Protein AF-A0A8W8KLY3-F1 (afdb_monomer_lite)

Structure (mmCIF, N/CA/C/O backbone):
data_AF-A0A8W8KLY3-F1
#
_entry.id   AF-A0A8W8KLY3-F1
#
loop_
_atom_site.group_PDB
_atom_site.id
_atom_site.type_symbol
_atom_site.label_atom_id
_atom_site.label_alt_id
_atom_site.label_comp_id
_atom_site.label_asym_id
_atom_site.label_entity_id
_atom_site.label_seq_id
_atom_site.pdbx_PDB_ins_code
_atom_site.Cartn_x
_atom_site.Cartn_y
_atom_site.Cartn_z
_atom_site.occupancy
_atom_site.B_iso_or_equiv
_atom_site.auth_seq_id
_atom_site.auth_comp_id
_atom_site.auth_asym_id
_atom_site.auth_atom_id
_atom_site.pdbx_PDB_model_num
ATOM 1 N N . MET A 1 1 ? 27.001 13.080 -18.541 1.00 35.41 1 MET A N 1
ATOM 2 C CA . MET A 1 1 ? 27.978 13.147 -19.650 1.00 35.41 1 MET A CA 1
ATOM 3 C C . MET A 1 1 ? 29.361 13.097 -19.033 1.00 35.41 1 MET A C 1
ATOM 5 O O . MET A 1 1 ? 29.753 14.073 -18.410 1.00 35.41 1 MET A O 1
ATOM 9 N N . THR A 1 2 ? 30.069 11.977 -19.155 1.00 39.34 2 THR A N 1
ATOM 10 C CA . THR A 1 2 ? 31.458 11.872 -18.686 1.00 39.34 2 THR A CA 1
ATOM 11 C C . THR A 1 2 ? 32.332 11.753 -19.924 1.00 39.34 2 THR A C 1
ATOM 13 O O . THR A 1 2 ? 32.188 10.811 -20.700 1.00 39.34 2 THR A O 1
ATOM 16 N N . LYS A 1 3 ? 33.153 12.773 -20.175 1.00 42.66 3 LYS A N 1
ATOM 17 C CA . LYS A 1 3 ? 34.048 12.849 -21.331 1.00 42.66 3 LYS A CA 1
ATOM 18 C C . LYS A 1 3 ? 35.364 12.189 -20.920 1.00 42.66 3 LYS A C 1
ATOM 20 O O . LYS A 1 3 ? 36.087 12.749 -20.104 1.00 42.66 3 LYS A O 1
ATOM 25 N N . PHE A 1 4 ? 35.648 11.001 -21.443 1.00 50.69 4 PHE A N 1
ATOM 26 C CA . PHE A 1 4 ? 36.936 10.338 -21.247 1.00 50.69 4 PHE A CA 1
ATOM 27 C C . PHE A 1 4 ? 37.858 10.708 -22.411 1.00 50.69 4 PHE A C 1
ATOM 29 O O . PHE A 1 4 ? 37.530 10.451 -23.567 1.00 50.69 4 PHE A O 1
ATOM 36 N N . ALA A 1 5 ? 38.986 11.350 -22.111 1.00 53.25 5 ALA A N 1
ATOM 37 C CA . ALA A 1 5 ? 40.073 11.569 -23.059 1.00 53.25 5 ALA A CA 1
ATOM 38 C C . ALA A 1 5 ? 41.221 10.627 -22.678 1.00 53.25 5 ALA A C 1
ATOM 40 O O . ALA A 1 5 ? 41.777 10.744 -21.588 1.00 53.25 5 ALA A O 1
ATOM 41 N N . CYS A 1 6 ? 41.539 9.675 -23.555 1.00 52.12 6 CYS A N 1
ATOM 42 C CA . CYS A 1 6 ? 42.693 8.795 -23.408 1.00 52.12 6 CYS A CA 1
ATOM 43 C C . CYS A 1 6 ? 43.874 9.430 -24.152 1.00 52.12 6 CYS A C 1
ATOM 45 O O . CYS A 1 6 ? 43.795 9.661 -25.359 1.00 52.12 6 CYS A O 1
ATOM 47 N N . PHE A 1 7 ? 44.947 9.757 -23.434 1.00 55.16 7 PHE A N 1
ATOM 48 C CA . PHE A 1 7 ? 46.206 10.179 -24.041 1.00 55.16 7 PHE A CA 1
ATOM 49 C C . PHE A 1 7 ? 46.992 8.921 -24.427 1.00 55.16 7 PHE A C 1
ATOM 51 O O . PHE A 1 7 ? 47.597 8.287 -23.568 1.00 55.16 7 PHE A O 1
ATOM 58 N N . CYS A 1 8 ? 46.965 8.537 -25.705 1.00 55.50 8 CYS A N 1
ATOM 59 C CA . CYS A 1 8 ? 47.815 7.457 -26.207 1.00 55.50 8 CYS A CA 1
ATOM 60 C C . CYS A 1 8 ? 49.274 7.929 -26.294 1.00 55.50 8 CYS A C 1
ATOM 62 O O . CYS A 1 8 ? 49.575 8.886 -27.010 1.00 55.50 8 CYS A O 1
ATOM 64 N N . GLN A 1 9 ? 50.178 7.242 -25.593 1.00 63.09 9 GLN A N 1
ATOM 65 C CA . GLN A 1 9 ? 51.618 7.308 -25.848 1.00 63.09 9 GLN A CA 1
ATOM 66 C C . GLN A 1 9 ? 51.993 6.270 -26.921 1.00 63.09 9 GLN A C 1
ATOM 68 O O . GLN A 1 9 ? 51.503 5.142 -26.851 1.00 63.09 9 GLN A O 1
ATOM 73 N N . PRO A 1 10 ? 52.835 6.617 -27.912 1.00 70.25 10 PRO A N 1
ATOM 74 C CA . PRO A 1 10 ? 53.366 5.634 -28.853 1.00 70.25 10 PRO A CA 1
ATOM 75 C C . PRO A 1 10 ? 54.289 4.642 -28.115 1.00 70.25 10 PRO A C 1
ATOM 77 O O . PRO A 1 10 ? 55.004 5.047 -27.202 1.00 70.25 10 PRO A O 1
ATOM 80 N N . ASP A 1 11 ? 54.247 3.364 -28.511 1.00 69.25 11 ASP A N 1
ATOM 81 C CA . ASP A 1 11 ? 54.984 2.201 -27.959 1.00 69.25 11 ASP A CA 1
ATOM 82 C C . ASP A 1 11 ? 54.475 1.552 -26.652 1.00 69.25 11 ASP A C 1
ATOM 84 O O . ASP A 1 11 ? 55.167 0.714 -26.074 1.00 69.25 11 ASP A O 1
ATOM 88 N N . ILE A 1 12 ? 53.250 1.849 -26.202 1.00 76.81 12 ILE A N 1
ATOM 89 C CA . ILE A 1 12 ? 52.616 1.142 -25.072 1.00 76.81 12 ILE A CA 1
ATOM 90 C C . ILE A 1 12 ? 51.308 0.499 -25.540 1.00 76.81 12 ILE A C 1
ATOM 92 O O . ILE A 1 12 ? 50.450 1.179 -26.107 1.00 76.81 12 ILE A O 1
ATOM 96 N N . GLU A 1 13 ? 51.144 -0.808 -25.304 1.00 80.88 13 GLU A N 1
ATOM 97 C CA . GLU A 1 13 ? 49.873 -1.490 -25.562 1.00 80.88 13 GLU A CA 1
ATOM 98 C C . GLU A 1 13 ? 48.763 -0.873 -24.690 1.00 80.88 13 GLU A C 1
ATOM 100 O O . GLU A 1 13 ? 48.955 -0.694 -23.482 1.00 80.88 13 GLU A O 1
ATOM 105 N N . PRO A 1 14 ? 47.609 -0.505 -25.272 1.00 78.50 14 PRO A N 1
ATOM 106 C CA . PRO A 1 14 ? 46.521 0.092 -24.512 1.00 78.50 14 PRO A CA 1
ATOM 107 C C . PRO A 1 14 ? 46.004 -0.892 -23.457 1.00 78.50 14 PRO A C 1
ATOM 109 O O . PRO A 1 14 ? 45.696 -2.040 -23.766 1.00 78.50 14 PRO A O 1
ATOM 112 N N . GLY A 1 15 ? 45.904 -0.422 -22.212 1.00 82.62 15 GLY A N 1
ATOM 113 C CA . GLY A 1 15 ? 45.354 -1.203 -21.106 1.00 82.62 15 GLY A CA 1
ATOM 114 C C . GLY A 1 15 ? 43.830 -1.343 -21.166 1.00 82.62 15 GLY A C 1
ATOM 115 O O . GLY A 1 15 ? 43.144 -0.637 -21.910 1.00 82.62 15 GLY A O 1
ATOM 116 N N . ASP A 1 16 ? 43.294 -2.230 -20.331 1.00 86.62 16 ASP A N 1
ATOM 117 C CA . ASP A 1 16 ? 41.856 -2.484 -20.252 1.00 86.62 16 ASP A CA 1
ATOM 118 C C . ASP A 1 16 ? 41.088 -1.317 -19.616 1.00 86.62 16 ASP A C 1
ATOM 120 O O . ASP A 1 16 ? 41.479 -0.755 -18.589 1.00 86.62 16 ASP A O 1
ATOM 124 N N . VAL A 1 17 ? 39.929 -0.992 -20.194 1.00 86.81 17 VAL A N 1
ATOM 125 C CA . VAL A 1 17 ? 38.970 -0.050 -19.606 1.00 86.81 17 VAL A CA 1
ATOM 126 C C . VAL A 1 17 ? 37.879 -0.841 -18.895 1.00 86.81 17 VAL A C 1
ATOM 128 O O . VAL A 1 17 ? 37.010 -1.439 -19.530 1.00 86.81 17 VAL A O 1
ATOM 131 N N . ILE A 1 18 ? 37.894 -0.813 -17.564 1.00 87.38 18 ILE A N 1
ATOM 132 C CA . ILE A 1 18 ? 36.851 -1.427 -16.738 1.00 87.38 18 ILE A CA 1
ATOM 133 C C . ILE A 1 18 ? 35.773 -0.380 -16.450 1.00 87.38 18 ILE A C 1
ATOM 135 O O . ILE A 1 18 ? 36.019 0.610 -15.762 1.00 87.38 18 ILE A O 1
ATOM 139 N N . ILE A 1 19 ? 34.564 -0.604 -16.964 1.00 89.00 19 ILE A N 1
ATOM 140 C CA . ILE A 1 19 ? 33.397 0.233 -16.668 1.00 89.00 19 ILE A CA 1
ATOM 141 C C . ILE A 1 19 ? 32.583 -0.445 -15.572 1.00 89.00 19 ILE A C 1
ATOM 143 O O . ILE A 1 19 ? 32.044 -1.533 -15.766 1.00 89.00 19 ILE A O 1
ATOM 147 N N . ILE A 1 20 ? 32.467 0.227 -14.430 1.00 88.88 20 ILE A N 1
ATOM 148 C CA . ILE A 1 20 ? 31.604 -0.197 -13.329 1.00 88.88 20 ILE A CA 1
ATOM 149 C C . ILE A 1 20 ? 30.300 0.588 -13.430 1.00 88.88 20 ILE A C 1
ATOM 151 O O . ILE A 1 20 ? 30.298 1.820 -13.442 1.00 88.88 20 ILE A O 1
ATOM 155 N N . LEU A 1 21 ? 29.183 -0.130 -13.522 1.00 87.00 21 LEU A N 1
ATOM 156 C CA . LEU A 1 21 ? 27.856 0.471 -13.508 1.00 87.00 21 LEU A CA 1
ATOM 157 C C . LEU A 1 21 ? 27.412 0.667 -12.060 1.00 87.00 21 LEU A C 1
ATOM 159 O O . LEU A 1 21 ? 27.335 -0.295 -11.300 1.00 87.00 21 LEU A O 1
ATOM 163 N N . GLN A 1 22 ? 27.090 1.906 -11.697 1.00 88.31 22 GLN A N 1
ATOM 164 C CA . GLN A 1 22 ? 26.533 2.244 -10.393 1.00 88.31 22 GLN A CA 1
ATOM 165 C C . GLN A 1 22 ? 25.094 2.728 -10.558 1.00 88.31 22 GLN A C 1
ATOM 167 O O . GLN A 1 22 ? 24.807 3.603 -11.379 1.00 88.31 22 GLN A O 1
ATOM 172 N N . GLN A 1 23 ? 24.184 2.151 -9.776 1.00 87.00 23 GLN A N 1
ATOM 173 C CA . GLN A 1 23 ? 22.792 2.575 -9.749 1.00 87.00 23 GLN A CA 1
ATOM 174 C C . GLN A 1 23 ? 22.653 3.852 -8.917 1.00 87.00 23 GLN A C 1
ATOM 176 O O . GLN A 1 23 ? 23.111 3.911 -7.778 1.00 87.00 23 GLN A O 1
ATOM 181 N N . LYS A 1 24 ? 22.000 4.866 -9.488 1.00 91.75 24 LYS A N 1
ATOM 182 C CA . LYS A 1 24 ? 21.599 6.071 -8.759 1.00 91.75 24 LYS A CA 1
ATOM 183 C C . LYS A 1 24 ? 20.297 5.802 -8.004 1.00 91.75 24 LYS A C 1
ATOM 185 O O . LYS A 1 24 ? 19.414 5.124 -8.528 1.00 91.75 24 LYS A O 1
ATOM 190 N N . GLU A 1 25 ? 20.173 6.366 -6.809 1.00 90.75 25 GLU A N 1
ATOM 191 C CA . GLU A 1 25 ? 18.910 6.383 -6.072 1.00 90.75 25 GLU A CA 1
ATOM 192 C C . GLU A 1 25 ? 17.819 7.111 -6.868 1.00 90.75 25 GLU A C 1
ATOM 194 O O . GLU A 1 25 ? 18.067 8.132 -7.520 1.00 90.75 25 GLU A O 1
ATOM 199 N N . HIS A 1 26 ? 16.613 6.549 -6.828 1.00 91.56 26 HIS A N 1
ATOM 200 C CA . HIS A 1 26 ? 15.421 7.105 -7.450 1.00 91.56 26 HIS A CA 1
ATOM 201 C C . HIS A 1 26 ? 14.428 7.494 -6.353 1.00 91.56 26 HIS A C 1
ATOM 203 O O . HIS A 1 26 ? 14.295 6.781 -5.365 1.00 91.56 26 HIS A O 1
ATOM 209 N N . GLU A 1 27 ? 13.709 8.600 -6.541 1.00 89.69 27 GLU A N 1
ATOM 210 C CA . GLU A 1 27 ? 12.834 9.185 -5.512 1.00 89.69 27 GLU A CA 1
ATOM 211 C C . GLU A 1 27 ? 11.697 8.244 -5.086 1.00 89.69 27 GLU A C 1
ATOM 213 O O . GLU A 1 27 ? 11.373 8.149 -3.909 1.00 89.69 27 GLU A O 1
ATOM 218 N N . LEU A 1 28 ? 11.102 7.538 -6.052 1.00 90.75 28 LEU A N 1
ATOM 219 C CA . LEU A 1 28 ? 9.924 6.687 -5.824 1.00 90.75 28 LEU A CA 1
ATOM 220 C C . LEU A 1 28 ? 10.208 5.184 -5.802 1.00 90.75 28 LEU A C 1
ATOM 222 O O . LEU A 1 28 ? 9.376 4.417 -5.324 1.00 90.75 28 LEU A O 1
ATOM 226 N N . PHE A 1 29 ? 11.333 4.750 -6.372 1.00 94.75 29 PHE A N 1
ATOM 227 C CA . PHE A 1 29 ? 11.555 3.340 -6.669 1.00 94.75 29 PHE A CA 1
ATOM 228 C C . PHE A 1 29 ? 12.876 2.856 -6.099 1.00 94.75 29 PHE A C 1
ATOM 230 O O . PHE A 1 29 ? 13.932 3.441 -6.339 1.00 94.75 29 PHE A O 1
ATOM 237 N N . THR A 1 30 ? 12.830 1.719 -5.424 1.00 94.50 30 THR A N 1
ATOM 238 C CA . THR A 1 30 ? 14.016 1.000 -4.975 1.00 94.50 30 THR A CA 1
ATOM 239 C C . THR A 1 30 ? 14.081 -0.320 -5.719 1.00 94.50 30 THR A C 1
ATOM 241 O O . THR A 1 30 ? 13.160 -1.129 -5.661 1.00 94.50 30 THR A O 1
ATOM 244 N N . ARG A 1 31 ? 15.164 -0.540 -6.461 1.00 94.25 31 ARG A N 1
ATOM 245 C CA . ARG A 1 31 ? 15.392 -1.812 -7.146 1.00 94.25 31 ARG A CA 1
ATOM 246 C C . ARG A 1 31 ? 16.048 -2.796 -6.185 1.00 94.25 31 ARG A C 1
ATOM 248 O O . ARG A 1 31 ? 17.062 -2.453 -5.582 1.00 94.25 31 ARG A O 1
ATOM 255 N N . ASN A 1 32 ? 15.517 -4.010 -6.123 1.00 93.25 32 ASN A N 1
ATOM 256 C CA . ASN A 1 32 ? 16.165 -5.149 -5.487 1.00 93.25 32 ASN A CA 1
ATOM 257 C C . ASN A 1 32 ? 16.201 -6.299 -6.501 1.00 93.25 32 ASN A C 1
ATOM 259 O O . ASN A 1 32 ? 15.162 -6.833 -6.879 1.00 93.25 32 ASN A O 1
ATOM 263 N N . ASP A 1 33 ? 17.390 -6.621 -7.004 1.00 91.94 33 ASP A N 1
ATOM 264 C CA . ASP A 1 33 ? 17.595 -7.563 -8.109 1.00 91.94 33 ASP A CA 1
ATOM 265 C C . ASP A 1 33 ? 16.748 -7.249 -9.357 1.00 91.94 33 ASP A C 1
ATOM 267 O O . ASP A 1 33 ? 17.036 -6.295 -10.088 1.00 91.94 33 ASP A O 1
ATOM 271 N N . ASN A 1 34 ? 15.725 -8.057 -9.639 1.00 92.94 34 ASN A N 1
ATOM 272 C CA . ASN A 1 34 ? 14.807 -7.862 -10.765 1.00 92.94 34 ASN A CA 1
ATOM 273 C C . ASN A 1 34 ? 13.460 -7.280 -10.324 1.00 92.94 34 ASN A C 1
ATOM 275 O O . ASN A 1 34 ? 12.643 -6.926 -11.170 1.00 92.94 34 ASN A O 1
ATOM 279 N N . ASP A 1 35 ? 13.243 -7.137 -9.022 1.00 95.31 35 ASP A N 1
ATOM 280 C CA . ASP A 1 35 ? 12.013 -6.611 -8.462 1.00 95.31 35 ASP A CA 1
ATOM 281 C C . ASP A 1 35 ? 12.153 -5.115 -8.159 1.00 95.31 35 ASP A C 1
ATOM 283 O O . ASP A 1 35 ? 13.240 -4.581 -7.893 1.00 95.31 35 ASP A O 1
ATOM 287 N N . LEU A 1 36 ? 11.026 -4.418 -8.234 1.00 95.25 36 LEU A N 1
ATOM 288 C CA . LEU A 1 36 ? 10.923 -2.988 -7.995 1.00 95.25 36 LEU A CA 1
ATOM 289 C C . LEU A 1 36 ? 10.054 -2.752 -6.767 1.00 95.25 36 LEU A C 1
ATOM 291 O O . LEU A 1 36 ? 8.998 -3.356 -6.642 1.00 95.25 36 LEU A O 1
ATOM 295 N N . TYR A 1 37 ? 10.474 -1.864 -5.878 1.00 95.94 37 TYR A N 1
ATOM 296 C CA . TYR A 1 37 ? 9.763 -1.545 -4.647 1.00 95.94 37 T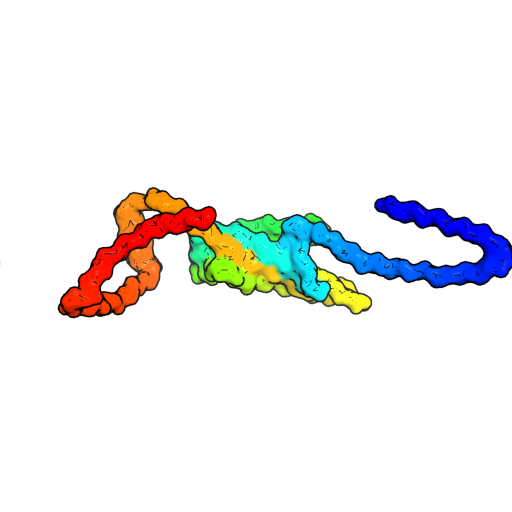YR A CA 1
ATOM 297 C C . TYR A 1 37 ? 9.366 -0.077 -4.644 1.00 95.94 37 TYR A C 1
ATOM 299 O O . TYR A 1 37 ? 10.156 0.775 -5.054 1.00 95.94 37 TYR A O 1
ATOM 307 N N . CYS A 1 38 ? 8.174 0.229 -4.142 1.00 95.19 38 CYS A N 1
ATOM 308 C CA . CYS A 1 38 ? 7.802 1.582 -3.747 1.00 95.19 38 CYS A CA 1
ATOM 309 C C . CYS A 1 38 ? 7.053 1.570 -2.414 1.00 95.19 38 CYS A C 1
ATOM 311 O O . CYS A 1 38 ? 6.473 0.557 -2.011 1.00 95.19 38 CYS A O 1
ATOM 313 N N . THR A 1 39 ? 7.047 2.721 -1.750 1.00 95.25 39 THR A N 1
ATOM 314 C CA . THR A 1 39 ? 6.227 2.956 -0.562 1.00 95.25 39 THR A CA 1
ATOM 315 C C . THR A 1 39 ? 5.126 3.935 -0.930 1.00 95.25 39 THR A C 1
ATOM 317 O O . THR A 1 39 ? 5.412 5.008 -1.459 1.00 95.25 39 THR A O 1
ATOM 320 N N . ASN A 1 40 ? 3.877 3.570 -0.653 1.00 94.88 40 ASN A N 1
ATOM 321 C CA . ASN A 1 40 ? 2.728 4.442 -0.835 1.00 94.88 40 ASN A CA 1
ATOM 322 C C . ASN A 1 40 ? 2.019 4.673 0.502 1.00 94.88 40 ASN A C 1
ATOM 324 O O . ASN A 1 40 ? 1.795 3.730 1.261 1.00 94.88 40 ASN A O 1
ATOM 328 N N . ASN A 1 41 ? 1.652 5.923 0.767 1.00 94.81 41 ASN A N 1
ATOM 329 C CA . ASN A 1 41 ? 0.902 6.294 1.959 1.00 94.81 41 ASN A CA 1
ATOM 330 C C . ASN A 1 41 ? -0.589 6.294 1.627 1.00 94.81 41 ASN A C 1
ATOM 332 O O . ASN A 1 41 ? -1.003 6.933 0.662 1.00 94.81 41 ASN A O 1
ATOM 336 N N . LEU A 1 42 ? -1.385 5.592 2.427 1.00 95.50 42 LEU A N 1
ATOM 337 C CA . LEU A 1 42 ? -2.839 5.555 2.311 1.00 95.50 42 LEU A CA 1
ATOM 338 C C . LEU A 1 42 ? -3.483 6.110 3.572 1.00 95.50 42 LEU A C 1
ATOM 340 O O . LEU A 1 42 ? -2.991 5.912 4.682 1.00 95.50 42 LEU A O 1
ATOM 344 N N . SER A 1 43 ? -4.633 6.751 3.418 1.00 95.94 43 SER A N 1
ATOM 345 C CA . SER A 1 43 ? -5.489 7.065 4.558 1.00 95.94 43 SER A CA 1
ATOM 346 C C . SER A 1 43 ? -6.129 5.796 5.134 1.00 95.94 43 SER A C 1
ATOM 348 O O . SER A 1 43 ? -6.342 4.802 4.434 1.00 95.94 43 SER A O 1
ATOM 350 N N . LEU A 1 44 ? -6.503 5.833 6.416 1.00 93.94 44 LEU A N 1
ATOM 351 C CA . LEU A 1 44 ? -7.248 4.735 7.044 1.00 93.94 44 LEU A CA 1
ATOM 352 C C . LEU A 1 44 ? -8.544 4.397 6.281 1.00 93.94 44 LEU A C 1
ATOM 354 O O . LEU A 1 44 ? -8.895 3.226 6.137 1.00 93.94 44 LEU A O 1
ATOM 358 N N . THR A 1 45 ? -9.233 5.410 5.752 1.00 93.12 45 THR A N 1
ATOM 359 C CA . T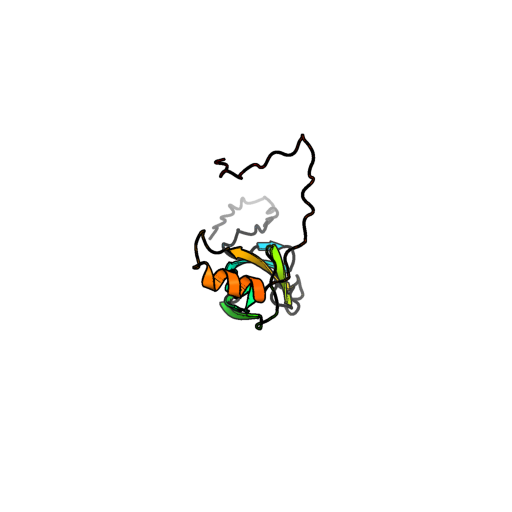HR A 1 45 ? -10.450 5.223 4.953 1.00 93.12 45 THR A CA 1
ATOM 360 C C . THR A 1 45 ? -10.163 4.440 3.677 1.00 93.12 45 THR A C 1
ATOM 362 O O . THR A 1 45 ? -10.879 3.492 3.381 1.00 93.12 45 THR A O 1
ATOM 365 N N . GLU A 1 46 ? -9.104 4.784 2.946 1.00 94.31 46 GLU A N 1
ATOM 366 C CA . GLU A 1 46 ? -8.679 4.063 1.738 1.00 94.31 46 GLU A CA 1
ATOM 367 C C . GLU A 1 46 ? -8.270 2.620 2.043 1.00 94.31 46 GLU A C 1
ATOM 369 O O . GLU A 1 46 ? -8.616 1.691 1.311 1.00 94.31 46 GLU A O 1
ATOM 374 N N . ALA A 1 47 ? -7.574 2.411 3.159 1.00 94.75 47 ALA A N 1
ATOM 375 C CA . ALA A 1 47 ? -7.129 1.088 3.572 1.00 94.75 47 ALA A CA 1
ATOM 376 C C . ALA A 1 47 ? -8.289 0.129 3.904 1.00 94.75 47 ALA A C 1
ATOM 378 O O . ALA A 1 47 ? -8.152 -1.080 3.698 1.00 94.75 47 ALA A O 1
ATOM 379 N N . LEU A 1 48 ? -9.416 0.650 4.406 1.00 93.25 48 LEU A N 1
ATOM 380 C CA . LEU A 1 48 ? -10.602 -0.132 4.784 1.00 93.25 48 LEU A CA 1
ATOM 381 C C . LEU A 1 48 ? -11.659 -0.201 3.671 1.00 93.25 48 LEU A C 1
ATOM 383 O O . LEU A 1 48 ? -12.233 -1.260 3.413 1.00 93.25 48 LEU A O 1
ATOM 387 N N . CYS A 1 49 ? -11.926 0.925 3.012 1.00 92.69 49 CYS A N 1
ATOM 388 C CA . CYS A 1 49 ? -13.009 1.085 2.041 1.00 92.69 49 CYS A CA 1
ATOM 389 C C . CYS A 1 49 ? -12.559 0.888 0.588 1.00 92.69 49 CYS A C 1
ATOM 391 O O . CYS A 1 49 ? -13.383 1.011 -0.317 1.00 92.69 49 CYS A O 1
ATOM 393 N N . GLY A 1 50 ? -11.291 0.548 0.356 1.00 93.38 50 GLY A N 1
ATOM 394 C CA . GLY A 1 50 ? -10.713 0.425 -0.976 1.00 93.38 50 GLY A CA 1
ATOM 395 C C . GLY A 1 50 ? -10.167 1.753 -1.496 1.00 93.38 50 GLY A C 1
ATOM 396 O O . GLY A 1 50 ? -10.471 2.831 -0.986 1.00 93.38 50 GLY A O 1
ATOM 397 N N . PHE A 1 51 ? -9.333 1.662 -2.527 1.00 94.88 51 PHE A N 1
ATOM 398 C CA . PHE A 1 51 ? -8.617 2.807 -3.077 1.00 94.88 51 PHE A CA 1
ATOM 399 C C . PHE A 1 51 ? -8.342 2.636 -4.565 1.00 94.88 51 PHE A C 1
ATOM 401 O O . PHE A 1 51 ? -8.356 1.528 -5.108 1.00 94.88 51 PHE A O 1
ATOM 408 N N . GLN A 1 52 ? -8.039 3.751 -5.216 1.00 94.75 52 GLN A N 1
ATOM 409 C CA . GLN A 1 52 ? -7.550 3.778 -6.581 1.00 94.75 52 GLN A CA 1
ATOM 410 C C . GLN A 1 52 ? -6.518 4.891 -6.698 1.00 94.75 52 GLN A C 1
ATOM 412 O O . GLN A 1 52 ? -6.822 6.044 -6.407 1.00 94.75 52 GLN A O 1
ATOM 417 N N . PHE A 1 53 ? -5.311 4.554 -7.139 1.00 93.75 53 PHE A N 1
ATOM 418 C CA . PHE A 1 53 ? -4.281 5.549 -7.406 1.00 93.75 53 PHE A CA 1
ATOM 419 C C . PHE A 1 53 ? -3.556 5.249 -8.710 1.00 93.75 53 PHE A C 1
ATOM 421 O O . PHE A 1 53 ? -3.513 4.110 -9.186 1.00 93.75 53 PHE A O 1
ATOM 428 N N . THR A 1 54 ? -2.986 6.303 -9.282 1.00 94.50 54 THR A N 1
ATOM 429 C CA . THR A 1 54 ? -2.196 6.231 -10.505 1.00 94.50 54 THR A CA 1
ATOM 430 C C . THR A 1 54 ? -0.739 6.484 -10.166 1.00 94.50 54 THR A C 1
ATOM 432 O O . THR A 1 54 ? -0.422 7.435 -9.452 1.00 94.50 54 THR A O 1
ATOM 435 N N . LEU A 1 55 ? 0.147 5.644 -10.686 1.00 93.25 55 LEU A N 1
ATOM 436 C CA . LEU A 1 55 ? 1.585 5.762 -10.499 1.00 93.25 55 LEU A CA 1
ATOM 437 C C . LEU A 1 55 ? 2.286 5.691 -11.851 1.00 93.25 55 LEU A C 1
ATOM 439 O O . LEU A 1 55 ? 2.056 4.774 -12.639 1.00 93.25 55 LEU A O 1
ATOM 443 N N . LYS A 1 56 ? 3.163 6.662 -12.105 1.00 94.12 56 LYS A N 1
ATOM 444 C CA . LYS A 1 56 ? 3.962 6.694 -13.325 1.00 94.12 56 LYS A CA 1
ATOM 445 C C . LYS A 1 56 ? 5.138 5.733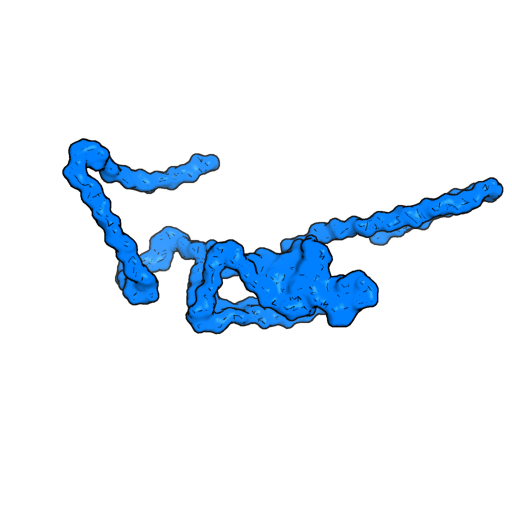 -13.200 1.00 94.12 56 LYS A C 1
ATOM 447 O O . LYS A 1 56 ? 6.001 5.906 -12.341 1.00 94.12 56 LYS A O 1
ATOM 452 N N . HIS A 1 57 ? 5.162 4.723 -14.056 1.00 93.94 57 HIS A N 1
ATOM 453 C CA . HIS A 1 57 ? 6.186 3.691 -14.073 1.00 93.94 57 HIS A CA 1
ATOM 454 C C . HIS A 1 57 ? 7.466 4.157 -14.800 1.00 93.94 57 HIS A C 1
ATOM 456 O O . HIS A 1 57 ? 7.485 5.193 -15.471 1.00 93.94 57 HIS A O 1
ATOM 462 N N . LEU A 1 58 ? 8.556 3.390 -14.684 1.00 91.50 58 LEU A N 1
ATOM 463 C CA . LEU A 1 58 ? 9.871 3.712 -15.266 1.00 91.50 58 LEU A CA 1
ATOM 464 C C . LEU A 1 58 ? 9.888 3.750 -16.805 1.00 91.50 58 LEU A C 1
ATOM 466 O O . LEU A 1 58 ? 10.777 4.355 -17.399 1.00 91.50 58 LEU A O 1
ATOM 470 N N . ASP A 1 59 ? 8.912 3.122 -17.456 1.00 89.12 59 ASP A N 1
ATOM 471 C CA . ASP A 1 59 ? 8.718 3.161 -18.912 1.00 89.12 59 ASP A CA 1
ATOM 472 C C . ASP A 1 59 ? 7.861 4.352 -19.377 1.00 89.12 59 ASP A C 1
ATOM 474 O O . ASP A 1 59 ? 7.611 4.516 -20.571 1.00 89.12 59 ASP A O 1
ATOM 478 N N . GLY A 1 60 ? 7.422 5.193 -18.438 1.00 91.25 60 GLY A N 1
ATOM 479 C CA . GLY A 1 60 ? 6.596 6.363 -18.692 1.00 91.25 60 GLY A CA 1
ATOM 480 C C . GLY A 1 60 ? 5.099 6.081 -18.805 1.00 91.25 60 GLY A C 1
ATOM 481 O O . GLY A 1 60 ? 4.354 7.040 -19.004 1.00 91.25 60 GLY A O 1
ATOM 482 N N . ARG A 1 61 ? 4.650 4.823 -18.669 1.00 93.81 61 ARG A N 1
ATOM 483 C CA . ARG A 1 61 ? 3.222 4.478 -18.603 1.00 93.81 61 ARG A CA 1
ATOM 484 C C . ARG A 1 61 ? 2.647 4.823 -17.231 1.00 93.81 61 ARG A C 1
ATOM 486 O O . ARG A 1 61 ? 3.335 4.730 -16.217 1.00 93.81 61 ARG A O 1
ATOM 493 N N . ASP A 1 62 ? 1.361 5.144 -17.208 1.00 94.94 62 ASP A N 1
ATOM 494 C CA . ASP A 1 62 ? 0.600 5.319 -15.977 1.00 94.94 62 ASP A CA 1
ATOM 495 C C . ASP A 1 62 ? -0.065 3.993 -15.589 1.00 94.94 62 ASP A C 1
ATOM 497 O O . ASP A 1 62 ? -0.897 3.456 -16.324 1.00 94.94 62 ASP A O 1
ATOM 501 N N . LEU A 1 63 ? 0.320 3.449 -14.436 1.00 94.44 63 LEU A N 1
ATOM 502 C CA . LEU A 1 63 ? -0.285 2.256 -13.855 1.00 94.44 63 LEU A CA 1
ATOM 503 C C . LEU A 1 63 ? -1.415 2.674 -12.922 1.00 94.44 63 LEU A C 1
ATOM 505 O O . LEU A 1 63 ? -1.193 3.404 -11.957 1.00 94.44 63 LEU A O 1
ATOM 509 N N . VAL A 1 64 ? -2.623 2.188 -13.198 1.00 94.94 64 VAL A N 1
ATOM 510 C CA . VAL A 1 64 ? -3.789 2.381 -12.331 1.00 94.94 64 VAL A CA 1
ATOM 511 C C . VAL A 1 64 ? -3.904 1.169 -11.418 1.00 94.94 64 VAL A C 1
ATOM 513 O O . VAL A 1 64 ? -4.270 0.083 -11.865 1.00 94.94 64 VAL A O 1
ATOM 516 N N . ILE A 1 65 ? -3.586 1.357 -10.140 1.00 93.56 65 ILE A N 1
ATOM 517 C CA . ILE A 1 65 ? -3.673 0.315 -9.118 1.00 93.56 65 ILE A CA 1
ATOM 518 C C . ILE A 1 65 ? -4.963 0.539 -8.340 1.00 93.56 65 ILE A C 1
ATOM 520 O O . ILE A 1 65 ? -5.196 1.623 -7.801 1.00 93.56 65 ILE A O 1
ATOM 524 N N . ASN A 1 66 ? -5.810 -0.487 -8.292 1.00 93.81 66 ASN A N 1
ATOM 525 C CA . ASN A 1 66 ? -7.074 -0.449 -7.574 1.00 93.81 66 ASN A CA 1
ATOM 526 C C . ASN A 1 66 ? -7.157 -1.559 -6.522 1.00 93.81 66 ASN A C 1
ATOM 528 O O . ASN A 1 66 ? -6.621 -2.654 -6.684 1.00 93.81 66 ASN A O 1
ATOM 532 N N . SER A 1 67 ? -7.846 -1.251 -5.430 1.00 94.12 67 SER A N 1
ATOM 533 C CA . SER A 1 67 ? -8.266 -2.215 -4.423 1.00 94.12 67 SER A CA 1
ATOM 534 C C . SER A 1 67 ? -9.769 -2.060 -4.223 1.00 94.12 67 SER A C 1
ATOM 536 O O . SER A 1 67 ? -10.220 -0.951 -3.917 1.00 94.12 67 SER A O 1
ATOM 538 N N . PRO A 1 68 ? -10.566 -3.125 -4.418 1.00 93.12 68 PRO A N 1
ATOM 539 C CA . PRO A 1 68 ? -12.007 -3.036 -4.265 1.00 93.12 68 PRO A CA 1
ATOM 540 C C . PRO A 1 68 ? -12.395 -2.804 -2.793 1.00 93.12 68 PRO A C 1
ATOM 542 O O . PRO A 1 68 ? -11.678 -3.245 -1.886 1.00 93.12 68 PRO A O 1
ATOM 545 N N . PRO A 1 69 ? -13.551 -2.168 -2.536 1.00 90.88 69 PRO A N 1
ATOM 546 C CA . PRO A 1 69 ? -14.077 -2.027 -1.184 1.00 90.88 69 PRO A CA 1
ATOM 547 C C . PRO A 1 69 ? -14.239 -3.380 -0.486 1.00 90.88 69 PRO A C 1
ATOM 549 O O . PRO A 1 69 ? -14.713 -4.345 -1.086 1.00 90.88 69 PRO A O 1
ATOM 552 N N . GLY A 1 70 ? -13.853 -3.449 0.790 1.00 84.00 70 GLY A N 1
ATOM 553 C CA . GLY A 1 70 ? -13.912 -4.671 1.600 1.00 84.00 70 GLY A CA 1
ATOM 554 C C . GLY A 1 70 ? -12.627 -5.506 1.600 1.00 84.00 70 GLY A C 1
ATOM 555 O O . GLY A 1 70 ? -12.493 -6.400 2.435 1.00 84.00 70 GLY A O 1
ATOM 556 N N . VAL A 1 71 ? -11.654 -5.207 0.731 1.00 91.00 71 VAL A N 1
ATOM 557 C CA . VAL A 1 71 ? -10.303 -5.779 0.831 1.00 91.00 71 VAL A CA 1
ATOM 558 C C . VAL A 1 71 ? -9.445 -4.876 1.707 1.00 91.00 71 VAL A C 1
ATOM 560 O O . VAL A 1 71 ? -8.956 -3.836 1.268 1.00 91.00 71 VAL A O 1
ATOM 563 N N . VAL A 1 72 ? -9.246 -5.301 2.954 1.00 92.38 72 VAL A N 1
ATOM 564 C CA . VAL A 1 72 ? -8.466 -4.535 3.929 1.00 92.38 72 VAL A CA 1
ATOM 565 C C . VAL A 1 72 ? -6.975 -4.597 3.599 1.00 92.38 72 VAL A C 1
ATOM 567 O O . VAL A 1 72 ? -6.395 -5.665 3.371 1.00 92.38 72 VAL A O 1
ATOM 570 N N . THR A 1 73 ? -6.346 -3.427 3.601 1.00 94.44 73 THR A N 1
ATOM 571 C CA . THR A 1 73 ? -4.892 -3.270 3.523 1.00 94.44 73 THR A CA 1
ATOM 572 C C . THR A 1 73 ? -4.363 -2.943 4.911 1.00 94.44 73 THR A C 1
ATOM 574 O O . THR A 1 73 ? -4.823 -1.997 5.539 1.00 94.44 73 THR A O 1
ATOM 577 N N . SER A 1 74 ? -3.435 -3.751 5.421 1.00 94.06 74 SER A N 1
ATOM 578 C CA . SER A 1 74 ? -2.862 -3.552 6.757 1.00 94.06 74 SER A CA 1
ATOM 579 C C . SER A 1 74 ? -1.667 -2.591 6.711 1.00 94.06 74 SER A C 1
ATOM 581 O O . SER A 1 74 ? -0.988 -2.532 5.678 1.00 94.06 74 SER A O 1
ATOM 583 N N . PRO A 1 75 ? -1.359 -1.883 7.814 1.00 95.19 75 PRO A N 1
ATOM 584 C CA . PRO A 1 75 ? -0.151 -1.066 7.893 1.00 95.19 75 PRO A CA 1
ATOM 585 C C . PRO A 1 75 ? 1.098 -1.922 7.658 1.00 95.19 75 PRO A C 1
ATOM 587 O O . PRO A 1 75 ? 1.196 -3.035 8.178 1.00 95.19 75 PRO A O 1
ATOM 590 N N . GLY A 1 76 ? 2.029 -1.435 6.842 1.00 93.44 76 GLY A N 1
ATOM 591 C CA . GLY A 1 76 ? 3.253 -2.144 6.463 1.00 93.44 76 GLY A CA 1
ATOM 592 C C . GLY A 1 76 ? 3.040 -3.336 5.522 1.00 93.44 76 GLY A C 1
ATOM 593 O O . GLY A 1 76 ? 4.004 -4.028 5.190 1.00 93.44 76 GLY A O 1
ATOM 594 N N . SER A 1 77 ? 1.806 -3.605 5.079 1.00 94.50 77 SER A N 1
ATOM 595 C CA . SER A 1 77 ? 1.544 -4.709 4.154 1.00 94.50 77 SER A CA 1
ATOM 596 C C . SER A 1 77 ? 2.116 -4.426 2.766 1.00 94.50 77 SER A C 1
ATOM 598 O O . SER A 1 77 ? 2.184 -3.282 2.315 1.00 94.50 77 SER A O 1
ATOM 600 N N . VAL A 1 78 ? 2.526 -5.493 2.079 1.00 95.38 78 VAL A N 1
ATOM 601 C CA . VAL A 1 78 ? 3.100 -5.419 0.734 1.00 95.38 78 VAL A CA 1
ATOM 602 C C . VAL A 1 78 ? 2.164 -6.108 -0.249 1.00 95.38 78 VAL A C 1
ATOM 604 O O . VAL A 1 78 ? 1.745 -7.247 -0.028 1.00 95.38 78 VAL A O 1
ATOM 607 N N . ARG A 1 79 ? 1.830 -5.428 -1.348 1.00 94.62 79 ARG A N 1
ATOM 608 C CA . ARG A 1 79 ? 1.097 -6.015 -2.479 1.00 94.62 79 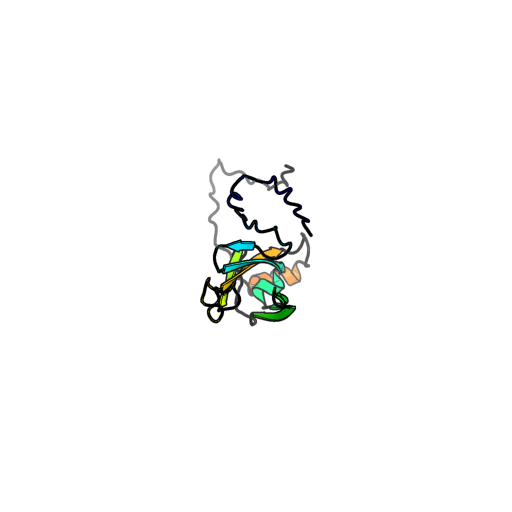ARG A CA 1
ATOM 609 C C . ARG A 1 79 ? 1.986 -6.070 -3.709 1.00 94.62 79 ARG A C 1
ATOM 611 O O . ARG A 1 79 ? 2.877 -5.247 -3.875 1.00 94.62 79 ARG A O 1
ATOM 618 N N . CYS A 1 80 ? 1.725 -7.052 -4.562 1.00 94.81 80 CYS A N 1
ATOM 619 C CA . CYS A 1 80 ? 2.515 -7.331 -5.751 1.00 94.81 80 CYS A CA 1
ATOM 620 C C . CYS A 1 80 ? 1.690 -7.060 -7.012 1.00 94.81 80 CYS A C 1
ATOM 622 O O . CYS A 1 80 ? 0.577 -7.569 -7.153 1.00 94.81 80 CYS A O 1
ATOM 624 N N . VAL A 1 81 ? 2.266 -6.291 -7.929 1.00 94.44 81 VAL A N 1
ATOM 625 C CA . VAL A 1 81 ? 1.849 -6.167 -9.322 1.00 94.44 81 VAL A CA 1
ATOM 626 C C . VAL A 1 81 ? 2.801 -7.028 -10.147 1.00 94.44 81 VAL A C 1
ATOM 628 O O . VAL A 1 81 ? 3.982 -6.715 -10.323 1.00 94.44 81 VAL A O 1
ATOM 631 N N . VAL A 1 82 ? 2.287 -8.168 -10.598 1.00 94.62 82 VAL A N 1
ATOM 632 C CA . VAL A 1 82 ? 3.082 -9.197 -11.276 1.00 94.62 82 VAL A CA 1
ATOM 633 C C . VAL A 1 82 ? 3.557 -8.693 -12.639 1.00 94.62 82 VAL A C 1
ATOM 635 O O . VAL A 1 82 ? 2.763 -8.159 -13.410 1.00 94.62 82 VAL A O 1
ATOM 638 N N . GLY A 1 83 ? 4.841 -8.893 -12.947 1.00 92.81 83 GLY A N 1
ATOM 639 C CA . GLY A 1 83 ? 5.411 -8.597 -14.268 1.00 92.81 83 GLY A CA 1
ATOM 640 C C . GLY A 1 83 ? 5.701 -7.118 -14.557 1.00 92.81 83 GLY A C 1
ATOM 641 O O . GLY A 1 83 ? 6.070 -6.785 -15.683 1.00 92.81 83 GLY A O 1
ATOM 642 N N . GLU A 1 84 ? 5.567 -6.232 -13.569 1.00 93.81 84 GLU A N 1
ATOM 643 C CA . GLU A 1 84 ? 5.905 -4.803 -13.691 1.00 93.81 84 GLU A CA 1
ATOM 644 C C . GLU A 1 84 ? 7.240 -4.447 -13.002 1.00 93.81 84 GLU A C 1
ATOM 646 O O . GLU A 1 84 ? 7.508 -3.293 -12.699 1.00 93.81 84 GLU A O 1
ATOM 651 N N . GLY A 1 85 ? 8.107 -5.431 -12.747 1.00 93.62 85 GLY A N 1
ATOM 652 C CA . GLY A 1 85 ? 9.467 -5.200 -12.256 1.00 93.62 85 GLY A CA 1
ATOM 653 C C . GLY A 1 85 ? 10.477 -4.874 -13.364 1.00 93.62 85 GLY A C 1
ATOM 654 O O . GLY A 1 85 ? 10.145 -4.469 -14.482 1.00 93.62 85 GLY A O 1
ATOM 655 N N . MET A 1 86 ? 11.756 -5.086 -13.058 1.00 93.88 86 MET A N 1
ATOM 656 C CA . MET A 1 86 ? 12.864 -4.897 -13.994 1.00 93.88 86 MET A CA 1
ATOM 657 C C . MET A 1 86 ? 13.027 -6.112 -14.925 1.00 93.88 86 MET A C 1
ATOM 659 O O . MET A 1 86 ? 12.771 -7.245 -14.512 1.00 93.88 86 MET A O 1
ATOM 663 N N . PRO A 1 87 ? 13.472 -5.910 -16.178 1.00 93.38 87 PRO A N 1
ATOM 664 C CA . PRO A 1 87 ? 13.725 -7.005 -17.110 1.00 93.38 87 PRO A CA 1
ATOM 665 C C . PRO A 1 87 ? 14.888 -7.891 -16.652 1.00 93.38 87 PRO A C 1
ATOM 667 O O . PRO A 1 87 ? 15.895 -7.392 -16.138 1.00 93.38 87 PRO A O 1
ATOM 670 N N . PHE A 1 88 ? 14.785 -9.195 -16.912 1.00 91.62 88 PHE A N 1
ATOM 671 C CA . PHE A 1 88 ? 15.870 -10.131 -16.629 1.00 91.62 88 PHE A CA 1
ATOM 672 C C . PHE A 1 88 ? 17.064 -9.897 -17.559 1.00 91.62 88 PHE A C 1
ATOM 674 O O . PHE A 1 88 ? 16.936 -9.628 -18.760 1.00 91.62 88 PHE A O 1
ATOM 681 N N . TYR A 1 89 ? 18.270 -10.039 -17.008 1.00 86.56 89 TYR A N 1
ATOM 682 C CA . TYR A 1 89 ? 19.496 -9.927 -17.789 1.00 86.56 89 TYR A CA 1
ATOM 683 C C . TYR A 1 89 ? 19.509 -10.979 -18.909 1.00 86.56 89 TYR A C 1
ATOM 685 O O . TYR A 1 89 ? 19.382 -12.171 -18.646 1.00 86.56 89 TYR A O 1
ATOM 693 N N . ARG A 1 90 ? 19.674 -10.528 -20.160 1.00 88.38 90 ARG A N 1
ATOM 694 C CA . ARG A 1 90 ? 19.610 -11.329 -21.405 1.00 88.38 90 ARG A CA 1
ATOM 695 C C . ARG A 1 90 ? 18.226 -11.860 -21.804 1.00 88.38 90 ARG A C 1
ATOM 697 O O . ARG A 1 90 ? 18.120 -12.386 -22.907 1.00 88.38 90 ARG A O 1
ATOM 704 N N . ASN A 1 91 ? 17.183 -11.667 -20.997 1.00 90.38 91 ASN A N 1
ATOM 705 C CA . ASN A 1 91 ? 15.805 -11.988 -21.373 1.00 90.38 91 ASN A CA 1
ATOM 706 C C . ASN A 1 91 ? 14.867 -10.799 -21.092 1.00 90.38 91 ASN A C 1
ATOM 708 O O . ASN A 1 91 ? 14.209 -10.762 -20.057 1.00 90.38 91 ASN A O 1
ATOM 712 N N . PRO A 1 92 ? 14.796 -9.806 -21.998 1.00 86.50 92 PRO A N 1
ATOM 713 C CA . PRO A 1 92 ? 14.039 -8.576 -21.758 1.00 86.50 92 PRO A CA 1
ATOM 714 C C . PRO A 1 92 ? 12.514 -8.758 -21.794 1.00 86.50 92 PRO A C 1
ATOM 716 O O . PRO A 1 92 ? 11.788 -7.840 -21.414 1.00 86.50 92 PRO A O 1
ATOM 719 N N . PHE A 1 93 ? 12.026 -9.905 -22.277 1.00 89.56 93 PHE A N 1
ATOM 720 C CA . PHE A 1 93 ? 10.596 -10.220 -22.327 1.00 89.56 93 PHE A CA 1
ATOM 721 C C . PHE A 1 93 ? 10.063 -10.717 -20.984 1.00 89.56 93 PHE A C 1
ATOM 723 O O . PHE A 1 93 ? 8.868 -10.606 -20.723 1.00 89.56 93 PHE A O 1
ATOM 730 N N . GLU A 1 94 ? 10.946 -11.227 -20.127 1.00 92.50 94 GLU A N 1
ATOM 731 C CA . GLU A 1 94 ? 10.621 -11.561 -18.750 1.00 92.50 94 GLU A CA 1
ATOM 732 C C . GLU A 1 94 ? 10.994 -10.387 -17.848 1.00 92.50 94 GLU A C 1
ATOM 734 O O . GLU A 1 94 ? 12.073 -9.798 -17.963 1.00 92.50 94 GLU A O 1
ATOM 739 N N . LYS A 1 95 ? 10.093 -10.059 -16.926 1.00 94.06 95 LYS A N 1
ATOM 740 C CA . LYS A 1 95 ? 10.282 -9.020 -15.917 1.00 94.06 95 LYS A CA 1
ATOM 741 C C . LYS A 1 95 ? 10.035 -9.601 -14.535 1.00 94.06 95 LYS A C 1
ATOM 743 O O . LYS A 1 95 ? 9.247 -10.536 -14.392 1.00 94.06 95 LYS A O 1
ATOM 748 N N . GLY A 1 96 ? 10.698 -9.032 -13.535 1.00 94.75 96 GLY A N 1
ATOM 749 C CA . GLY A 1 96 ? 10.354 -9.270 -12.140 1.00 94.75 96 GLY A CA 1
ATOM 750 C C . GLY A 1 96 ? 9.011 -8.641 -11.767 1.00 94.75 96 GLY A C 1
ATOM 751 O O . GLY A 1 96 ? 8.188 -8.283 -12.615 1.00 94.75 96 GLY A O 1
ATOM 752 N N . ASN A 1 97 ? 8.804 -8.471 -10.473 1.00 96.19 97 ASN A N 1
ATOM 753 C CA . ASN A 1 97 ? 7.573 -7.958 -9.899 1.00 96.19 97 ASN A CA 1
ATOM 754 C C . ASN A 1 97 ? 7.730 -6.527 -9.388 1.00 96.19 97 ASN A C 1
ATOM 756 O O . ASN A 1 97 ? 8.820 -6.096 -9.013 1.00 96.19 97 ASN A O 1
ATOM 760 N N . PHE A 1 98 ? 6.613 -5.807 -9.323 1.00 96.44 98 PHE A N 1
ATOM 761 C CA . PHE A 1 98 ? 6.535 -4.516 -8.653 1.00 96.44 98 PHE A CA 1
ATOM 762 C C . PHE A 1 98 ? 5.804 -4.665 -7.319 1.00 96.44 98 PHE A C 1
ATOM 764 O O . PHE A 1 98 ? 4.650 -5.084 -7.272 1.00 96.44 98 PHE A O 1
ATOM 771 N N . LEU A 1 99 ? 6.480 -4.349 -6.221 1.00 96.56 99 LEU A N 1
ATOM 772 C CA . LEU A 1 99 ? 5.990 -4.484 -4.860 1.00 96.56 99 LEU A CA 1
ATOM 773 C C . LEU A 1 99 ? 5.702 -3.106 -4.265 1.00 96.56 99 LEU A C 1
ATOM 775 O O . LEU A 1 99 ? 6.586 -2.259 -4.156 1.00 96.56 99 LEU A O 1
ATOM 779 N N . VAL A 1 100 ? 4.463 -2.902 -3.831 1.00 96.12 100 VAL A N 1
ATOM 780 C CA . VAL A 1 100 ? 4.027 -1.676 -3.160 1.00 96.12 100 VAL A CA 1
ATOM 781 C C . VAL A 1 100 ? 3.848 -1.963 -1.680 1.00 96.12 100 VAL A C 1
ATOM 783 O O . VAL A 1 100 ? 3.005 -2.780 -1.303 1.00 96.12 100 VAL A O 1
ATOM 786 N N . ARG A 1 101 ? 4.643 -1.295 -0.845 1.00 95.81 101 ARG A N 1
ATOM 787 C CA . ARG A 1 101 ? 4.470 -1.266 0.607 1.00 95.81 101 ARG A CA 1
ATOM 788 C C . ARG A 1 101 ? 3.510 -0.143 0.973 1.00 95.81 101 ARG A C 1
ATOM 790 O O . ARG A 1 101 ? 3.709 0.993 0.551 1.00 95.81 101 ARG A O 1
ATOM 797 N N . PHE A 1 102 ? 2.501 -0.459 1.772 1.00 96.44 102 PHE A N 1
ATOM 798 C CA . PHE A 1 102 ? 1.503 0.507 2.210 1.00 96.44 102 PHE A CA 1
ATOM 799 C C . PHE A 1 102 ? 1.751 0.946 3.644 1.00 96.44 102 PHE A C 1
ATOM 801 O O . PHE A 1 102 ? 1.716 0.130 4.563 1.00 96.44 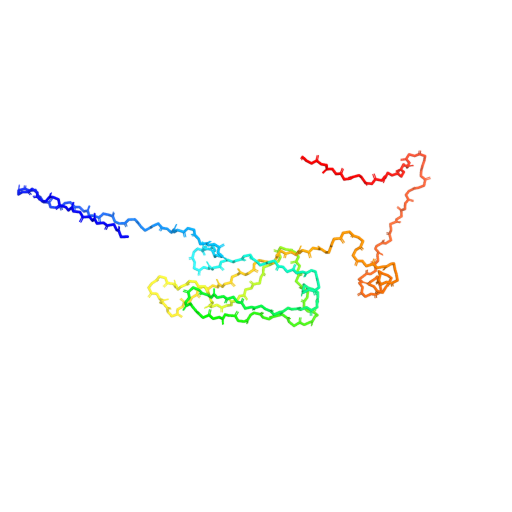102 PHE A O 1
ATOM 808 N N . GLU A 1 103 ? 1.957 2.240 3.830 1.00 96.25 103 GLU A N 1
ATOM 809 C CA . GLU A 1 103 ? 1.955 2.880 5.142 1.00 96.25 103 GLU A CA 1
ATOM 810 C C . GLU A 1 103 ? 0.613 3.584 5.343 1.00 96.25 103 GLU A C 1
ATOM 812 O O . GLU A 1 103 ? 0.080 4.187 4.411 1.00 96.25 103 GLU A O 1
ATOM 817 N N . ILE A 1 104 ? 0.026 3.461 6.536 1.00 96.38 104 ILE A N 1
ATOM 818 C CA . ILE A 1 104 ? -1.323 3.974 6.801 1.00 96.38 104 ILE A CA 1
ATOM 819 C C . ILE A 1 104 ? -1.245 5.197 7.699 1.00 96.38 104 ILE A C 1
ATOM 821 O O . ILE A 1 104 ? -0.756 5.129 8.825 1.00 96.38 104 ILE A O 1
ATOM 825 N N . THR A 1 105 ? -1.790 6.306 7.212 1.00 95.50 105 THR A N 1
ATOM 826 C CA . THR A 1 105 ? -1.974 7.530 7.982 1.00 95.50 105 THR A CA 1
ATOM 827 C C . THR A 1 105 ? -3.317 7.477 8.706 1.00 95.50 105 THR A C 1
ATOM 829 O O . THR A 1 105 ? -4.385 7.446 8.083 1.00 95.50 105 THR A O 1
ATOM 832 N N . PHE A 1 106 ? -3.257 7.457 10.037 1.00 95.00 106 PHE A N 1
ATOM 833 C CA . PHE A 1 106 ? -4.435 7.553 10.893 1.00 95.00 106 PHE A CA 1
ATOM 834 C C . PHE A 1 106 ? -4.957 8.995 10.944 1.00 95.00 106 PHE A C 1
ATOM 836 O O . PHE A 1 106 ? -4.180 9.937 10.766 1.00 95.00 106 PHE A O 1
ATOM 843 N N . PRO A 1 107 ? -6.273 9.183 11.151 1.00 94.25 107 PRO A N 1
ATOM 844 C CA . PRO A 1 107 ? -6.829 10.513 11.348 1.00 94.25 107 PRO A CA 1
ATOM 845 C C . PRO A 1 107 ? -6.253 11.169 12.616 1.00 94.25 107 PRO A C 1
ATOM 847 O O . PRO A 1 107 ? -5.848 10.457 13.538 1.00 94.25 107 PRO A O 1
ATOM 850 N N . PRO A 1 108 ? -6.229 12.512 12.676 1.00 93.00 108 PRO A N 1
ATOM 851 C CA . PRO A 1 108 ? -5.771 13.236 13.856 1.00 93.00 108 PRO A CA 1
ATOM 852 C C . PRO A 1 108 ? -6.693 12.995 15.058 1.00 93.00 108 PRO A C 1
ATOM 854 O O . PRO A 1 108 ? -7.809 12.482 14.929 1.00 93.00 108 PRO A O 1
ATOM 857 N N . GLU A 1 109 ? -6.244 13.412 16.238 1.00 88.75 109 GLU A N 1
ATOM 858 C CA . GLU A 1 109 ? -7.072 13.370 17.439 1.00 88.75 109 GLU A CA 1
ATOM 859 C C . GLU A 1 109 ? -8.372 14.162 17.262 1.00 88.75 109 GLU A C 1
ATOM 861 O O . GLU A 1 109 ? -8.419 15.177 16.564 1.00 88.75 109 GLU A O 1
ATOM 866 N N . ASN A 1 110 ? -9.445 13.695 17.905 1.00 88.38 110 ASN A N 1
ATOM 867 C CA . ASN A 1 110 ? -10.765 14.333 17.865 1.00 88.38 110 ASN A CA 1
ATOM 868 C C . ASN A 1 110 ? -11.340 14.539 16.444 1.00 88.38 110 ASN A C 1
ATOM 870 O O . ASN A 1 110 ? -12.134 15.452 16.223 1.00 88.38 110 ASN A O 1
ATOM 874 N N . PHE A 1 111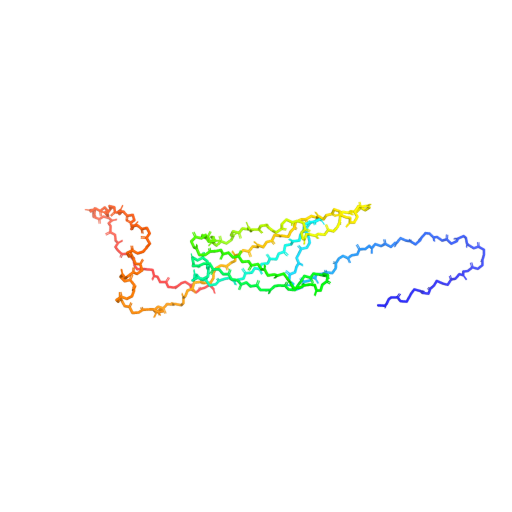 ? -10.984 13.684 15.474 1.00 91.00 111 PHE A N 1
ATOM 875 C CA . PHE A 1 111 ? -11.431 13.827 14.079 1.00 91.00 111 PHE A CA 1
ATOM 876 C C . PHE A 1 111 ? -12.952 13.722 13.863 1.00 91.00 111 PHE A C 1
ATOM 878 O O . PHE A 1 111 ? -13.446 14.166 12.827 1.00 91.00 111 PHE A O 1
ATOM 885 N N . ALA A 1 112 ? -13.691 13.101 14.788 1.00 90.69 112 ALA A N 1
ATOM 886 C CA . ALA A 1 112 ? -15.125 12.855 14.659 1.00 90.69 112 ALA A CA 1
ATOM 887 C C . ALA A 1 112 ? -15.869 13.065 15.989 1.00 90.69 112 ALA A C 1
ATOM 889 O O . ALA A 1 112 ? -15.304 12.820 17.059 1.00 90.69 112 ALA A O 1
ATOM 890 N N . PRO A 1 113 ? -17.148 13.484 15.940 1.00 92.75 113 PRO A N 1
ATOM 891 C CA . PRO A 1 113 ? -17.969 13.642 17.133 1.00 92.75 113 PRO A CA 1
ATOM 892 C C . PRO A 1 113 ? -18.297 12.282 17.780 1.00 92.75 113 PRO A C 1
ATOM 894 O O . PRO A 1 113 ? -18.334 11.256 17.090 1.00 92.75 113 PRO A O 1
ATOM 897 N N . PRO A 1 114 ? -18.634 12.252 19.086 1.00 91.25 114 PRO A N 1
ATOM 898 C CA . PRO A 1 114 ? -18.922 11.009 19.809 1.00 91.25 114 PRO A CA 1
ATOM 899 C C . PRO A 1 114 ? -20.025 10.144 19.179 1.00 91.25 114 PRO A C 1
ATOM 901 O O . PRO A 1 114 ? -19.976 8.918 19.258 1.00 91.25 114 PRO A O 1
ATOM 904 N N . GLU A 1 115 ? -21.009 10.764 18.523 1.00 93.12 115 GLU A N 1
ATOM 905 C CA . GLU A 1 115 ? -22.102 10.059 17.843 1.00 93.12 115 GLU A CA 1
ATOM 906 C C . GLU A 1 115 ? -21.617 9.203 16.665 1.00 93.12 115 GLU A C 1
ATOM 908 O O . GLU A 1 115 ? -22.108 8.093 16.451 1.00 93.12 115 GLU A O 1
ATOM 913 N N . ASP A 1 116 ? -20.639 9.697 15.905 1.00 92.94 116 ASP A N 1
ATOM 914 C CA . ASP A 1 116 ? -20.084 8.981 14.757 1.00 92.94 116 ASP A CA 1
ATOM 915 C C . ASP A 1 116 ? -19.088 7.905 15.198 1.00 92.94 116 ASP A C 1
ATOM 917 O O . ASP A 1 116 ? -19.039 6.829 14.596 1.00 92.94 116 ASP A O 1
ATOM 921 N N . LEU A 1 117 ? -18.386 8.122 16.314 1.00 91.00 117 LEU A N 1
ATOM 922 C CA . LEU A 1 117 ? -17.539 7.099 16.934 1.00 91.00 117 LEU A CA 1
ATOM 923 C C . LEU A 1 117 ? -18.356 5.879 17.389 1.00 91.00 117 LEU A C 1
ATOM 925 O O . LEU A 1 117 ? -17.930 4.743 17.182 1.00 91.00 117 LEU A O 1
ATOM 929 N N . GLN A 1 118 ? -19.570 6.082 17.914 1.00 90.75 118 GLN A N 1
ATOM 930 C CA . GLN A 1 118 ? -20.478 4.973 18.245 1.00 90.75 118 GLN A CA 1
ATOM 931 C C . GLN A 1 118 ? -20.926 4.183 17.007 1.00 90.75 118 GLN A C 1
ATOM 933 O O . GLN A 1 118 ? -21.157 2.975 17.090 1.00 90.75 118 GLN A O 1
ATOM 938 N N . LYS A 1 119 ? -21.081 4.844 15.852 1.00 93.38 119 LYS A N 1
ATOM 939 C CA . LYS A 1 119 ? -21.387 4.156 14.586 1.00 93.38 119 LYS A CA 1
ATOM 940 C C . LYS A 1 119 ? -20.188 3.331 14.129 1.00 93.38 119 LYS A C 1
ATOM 942 O O . LYS A 1 119 ? -20.375 2.186 13.730 1.00 93.38 119 LYS A O 1
ATOM 947 N N . LEU A 1 120 ? -18.979 3.884 14.236 1.00 91.31 120 LEU A N 1
ATOM 948 C CA . LEU A 1 120 ? -17.741 3.187 13.894 1.00 91.31 120 LEU A CA 1
ATOM 949 C C . LEU A 1 120 ? -17.540 1.933 14.758 1.00 91.31 120 LEU A C 1
ATOM 951 O O . LEU A 1 120 ? -17.232 0.870 14.227 1.00 91.31 120 LEU A O 1
ATOM 955 N N . GLU A 1 121 ? -17.806 2.020 16.063 1.00 90.25 121 GLU A N 1
ATOM 956 C CA . GLU A 1 121 ? -17.715 0.878 16.981 1.00 90.25 121 GLU A CA 1
ATOM 957 C C . GLU A 1 121 ? -18.654 -0.277 16.599 1.00 90.25 121 GLU A C 1
ATOM 959 O O . GLU A 1 121 ? -18.308 -1.439 16.785 1.00 90.25 121 GLU A O 1
ATOM 964 N N . LYS A 1 122 ? -19.817 0.016 16.005 1.00 92.62 122 LYS A N 1
ATOM 965 C CA . LYS A 1 122 ? -20.738 -1.020 15.505 1.00 92.62 122 LYS A CA 1
ATOM 966 C C . LYS A 1 122 ? -20.267 -1.683 14.208 1.00 92.62 122 LYS A C 1
ATOM 968 O O . LYS A 1 122 ? -20.722 -2.784 13.910 1.00 92.62 122 LYS A O 1
ATOM 973 N N . LEU A 1 123 ? -19.435 -1.006 13.415 1.00 90.75 123 LEU A N 1
ATOM 974 C CA . LEU A 1 123 ? -18.923 -1.513 12.135 1.00 90.75 123 LEU A CA 1
ATOM 975 C C . LEU A 1 123 ? -17.631 -2.322 12.299 1.00 90.75 123 LEU A C 1
ATOM 977 O O . LEU A 1 123 ? -17.334 -3.176 11.466 1.00 90.75 123 LEU A O 1
ATOM 981 N N . LEU A 1 124 ? -16.860 -2.042 13.350 1.00 91.44 124 LEU A N 1
ATOM 982 C CA . LEU A 1 124 ? -15.595 -2.706 13.646 1.00 91.44 124 LEU A CA 1
ATOM 983 C C . LEU A 1 124 ? -15.788 -3.954 14.531 1.00 91.44 124 LEU A C 1
ATOM 985 O O . LEU A 1 124 ? -16.841 -4.130 15.148 1.00 91.44 124 LEU A O 1
ATOM 989 N N . PRO A 1 125 ? -14.782 -4.850 14.605 1.00 90.62 125 PRO A N 1
ATOM 990 C CA . PRO A 1 125 ? -14.812 -5.991 15.514 1.00 90.62 125 PRO A CA 1
ATOM 991 C C . PRO A 1 125 ? -15.033 -5.574 16.979 1.00 90.62 125 PRO A C 1
ATOM 993 O O . PRO A 1 125 ? -14.561 -4.512 17.393 1.00 90.62 125 PRO A O 1
ATOM 996 N N . PRO A 1 126 ? -15.710 -6.412 17.789 1.00 90.88 126 PRO A N 1
ATOM 997 C CA . PRO A 1 126 ? -16.026 -6.076 19.171 1.00 90.88 126 PRO A CA 1
ATOM 998 C C . PRO A 1 126 ? -14.760 -5.948 20.022 1.00 90.88 126 PRO A C 1
ATOM 1000 O O . PRO A 1 126 ? -13.802 -6.708 19.854 1.00 90.88 126 PRO A O 1
ATOM 1003 N N . ARG A 1 127 ? -14.787 -5.021 20.988 1.00 90.25 127 ARG A N 1
ATOM 1004 C CA . ARG A 1 127 ? -13.687 -4.844 21.942 1.00 90.25 127 ARG A CA 1
ATOM 1005 C C . ARG A 1 127 ? -13.447 -6.139 22.733 1.00 90.25 127 ARG A C 1
ATOM 1007 O O . ARG A 1 127 ? -14.417 -6.768 23.175 1.00 90.25 127 ARG A O 1
ATOM 1014 N N . PRO A 1 128 ? -12.184 -6.534 22.957 1.00 90.56 128 PRO A N 1
ATOM 1015 C CA . PRO A 1 128 ? -11.882 -7.637 23.855 1.00 90.56 128 PRO A CA 1
ATOM 1016 C C . PRO A 1 128 ? -12.329 -7.282 25.278 1.00 90.56 128 PRO A C 1
ATOM 1018 O O . PRO A 1 128 ? -12.164 -6.149 25.731 1.00 90.56 128 PRO A O 1
ATOM 1021 N N . LYS A 1 129 ? -12.907 -8.252 25.990 1.00 87.75 129 LYS A N 1
ATOM 1022 C CA . LYS A 1 129 ? -13.245 -8.087 27.408 1.00 87.75 129 LYS A CA 1
ATOM 1023 C C . LYS A 1 129 ? -11.964 -8.215 28.223 1.00 87.75 129 LYS A C 1
ATOM 1025 O O . LYS A 1 129 ? -11.304 -9.247 28.150 1.00 87.75 129 LYS A O 1
ATOM 1030 N N . ILE A 1 130 ? -11.635 -7.176 28.978 1.00 88.88 130 ILE A N 1
ATOM 1031 C CA . ILE A 1 130 ? -10.492 -7.160 29.888 1.00 88.88 130 ILE A CA 1
ATOM 1032 C C . ILE A 1 130 ? -11.051 -7.283 31.304 1.00 88.88 130 ILE A C 1
ATOM 1034 O O . ILE A 1 130 ? -11.893 -6.483 31.711 1.00 88.88 130 ILE A O 1
ATOM 1038 N N . GLU A 1 131 ? -10.621 -8.308 32.034 1.00 85.44 131 GLU A N 1
ATOM 1039 C CA . GLU A 1 131 ? -10.925 -8.449 33.457 1.00 85.44 131 GLU A CA 1
ATOM 1040 C C . GLU A 1 131 ? -9.929 -7.596 34.242 1.00 85.44 131 GLU A C 1
ATOM 1042 O O . GLU A 1 131 ? -8.731 -7.877 34.252 1.00 85.44 131 GLU A O 1
ATOM 1047 N N . ILE A 1 132 ? -10.418 -6.523 34.862 1.00 84.44 132 ILE A N 1
ATOM 1048 C CA . ILE A 1 132 ? -9.584 -5.645 35.682 1.00 84.44 132 ILE A CA 1
ATOM 1049 C C . ILE A 1 132 ? -9.418 -6.313 37.056 1.00 84.44 132 ILE A C 1
ATOM 1051 O O . ILE A 1 132 ? -10.428 -6.607 37.706 1.00 84.44 132 ILE A O 1
ATOM 1055 N N . PRO A 1 133 ? -8.182 -6.586 37.517 1.00 85.88 133 PRO A N 1
ATOM 1056 C CA . PRO A 1 133 ? -7.962 -7.156 38.841 1.00 85.88 133 PRO A CA 1
ATOM 1057 C C . PRO A 1 133 ? -8.494 -6.211 39.928 1.00 85.88 133 PRO A C 1
ATOM 1059 O O . PRO A 1 133 ? -8.386 -4.997 39.813 1.00 85.88 133 PRO A O 1
ATOM 1062 N N . THR A 1 134 ? -9.066 -6.758 41.003 1.00 77.50 134 THR A N 1
ATOM 1063 C CA . THR A 1 134 ? -9.678 -5.974 42.102 1.00 77.50 134 THR A CA 1
ATOM 1064 C C . THR A 1 134 ? -8.830 -6.006 43.384 1.00 77.50 134 THR A C 1
ATOM 1066 O O . THR A 1 134 ? -9.354 -6.095 44.490 1.00 77.50 134 THR A O 1
ATOM 1069 N N . GLY A 1 135 ? -7.501 -6.027 43.248 1.00 82.25 135 GLY A N 1
ATOM 1070 C CA . GLY A 1 135 ? -6.569 -6.108 44.381 1.00 82.25 135 GLY A CA 1
ATOM 1071 C C . GLY A 1 135 ? -6.169 -4.742 44.951 1.00 82.25 135 GLY A C 1
ATOM 1072 O O . GLY A 1 135 ? -6.297 -3.728 44.277 1.00 82.25 135 GLY A O 1
ATOM 1073 N N . GLU A 1 136 ? -5.599 -4.728 46.163 1.00 78.00 136 GLU A N 1
ATOM 1074 C CA . GLU A 1 136 ? -5.043 -3.516 46.810 1.00 78.00 136 GLU A CA 1
ATOM 1075 C C . GLU A 1 136 ? -3.856 -2.886 46.054 1.00 78.00 136 GLU A C 1
ATOM 1077 O O . GLU A 1 136 ? -3.483 -1.754 46.337 1.00 78.00 136 GLU A O 1
ATOM 1082 N N . PHE A 1 137 ? -3.269 -3.596 45.086 1.00 82.38 137 PHE A N 1
ATOM 1083 C CA . PHE A 1 137 ? -2.114 -3.144 44.299 1.00 82.38 137 PHE A CA 1
ATOM 1084 C C . PHE A 1 137 ? -2.486 -2.787 42.851 1.00 82.38 137 PHE A C 1
ATOM 1086 O O . PHE A 1 137 ? -1.712 -3.052 41.933 1.00 82.38 137 PHE A O 1
ATOM 1093 N N . VAL A 1 138 ? -3.690 -2.253 42.632 1.00 85.06 138 VAL A N 1
ATOM 1094 C CA . VAL A 1 138 ? -4.154 -1.804 41.312 1.00 85.06 138 VAL A CA 1
ATOM 1095 C C . VAL A 1 138 ? -4.272 -0.288 41.327 1.00 85.06 138 VAL A C 1
ATOM 1097 O O . VAL A 1 138 ? -5.056 0.269 42.091 1.00 85.06 138 VAL A O 1
ATOM 1100 N N . GLU A 1 139 ? -3.471 0.363 40.491 1.00 86.50 139 GLU A N 1
ATOM 1101 C CA . GLU A 1 139 ? -3.464 1.810 40.295 1.00 86.50 139 GLU A CA 1
ATOM 1102 C C . GLU A 1 139 ? -3.894 2.104 38.855 1.00 86.50 139 GLU A C 1
ATOM 1104 O O . GLU A 1 139 ? -3.366 1.514 37.908 1.00 86.50 139 GLU A O 1
ATOM 1109 N N . GLU A 1 140 ? -4.890 2.974 38.697 1.00 85.19 140 GLU A N 1
ATOM 1110 C CA . GLU A 1 140 ? -5.286 3.495 37.390 1.00 85.19 140 GLU A CA 1
ATOM 1111 C C . GLU A 1 140 ? -4.291 4.583 36.989 1.00 85.19 140 GLU A C 1
ATOM 1113 O O . GLU A 1 140 ? -4.059 5.526 37.745 1.00 85.19 140 GLU A O 1
ATOM 1118 N N . VAL A 1 141 ? -3.685 4.430 35.814 1.00 91.88 141 VAL A N 1
ATOM 1119 C CA . VAL A 1 141 ? -2.690 5.364 35.284 1.00 91.88 141 VAL A CA 1
ATOM 1120 C C . VAL A 1 141 ? -3.140 5.866 33.921 1.00 91.88 141 VAL A C 1
ATOM 1122 O O . VAL A 1 141 ? -3.554 5.078 33.067 1.00 91.88 141 VAL A O 1
ATOM 1125 N N . ASP A 1 142 ? -3.043 7.176 33.723 1.00 90.38 142 ASP A N 1
ATOM 1126 C CA . ASP A 1 142 ? -3.299 7.812 32.436 1.00 90.38 142 ASP A CA 1
ATOM 1127 C C . ASP A 1 142 ? -2.027 7.804 31.579 1.00 90.38 142 ASP A C 1
ATOM 1129 O O . ASP A 1 142 ? -0.906 7.893 32.085 1.00 90.38 142 ASP A O 1
ATOM 1133 N N . LEU A 1 143 ? -2.197 7.671 30.262 1.00 90.31 143 LEU A N 1
ATOM 1134 C CA . LEU A 1 143 ? -1.094 7.817 29.316 1.00 90.31 143 LEU A CA 1
ATOM 1135 C C . LEU A 1 143 ? -0.860 9.303 29.045 1.00 90.31 143 LEU A C 1
ATOM 1137 O O . LEU A 1 143 ? -1.786 10.017 28.663 1.00 90.31 143 LEU A O 1
ATOM 1141 N N . GLU A 1 144 ? 0.386 9.738 29.192 1.00 89.62 144 GLU A N 1
ATOM 1142 C CA . GLU A 1 144 ? 0.840 11.064 28.777 1.00 89.62 144 GLU A CA 1
ATOM 1143 C C . GLU A 1 144 ? 1.610 10.959 27.457 1.00 89.62 144 GLU A C 1
ATOM 1145 O O . GLU A 1 144 ? 2.240 9.936 27.162 1.00 89.62 144 GLU A O 1
ATOM 1150 N N . GLU A 1 145 ? 1.555 12.017 26.650 1.00 86.44 145 GLU A N 1
ATOM 1151 C CA . GLU A 1 145 ? 2.409 12.123 25.471 1.00 86.44 145 GLU A CA 1
ATOM 1152 C C . GLU A 1 145 ? 3.878 12.136 25.906 1.00 86.44 145 GLU A C 1
ATOM 1154 O O . GLU A 1 145 ? 4.273 12.849 26.828 1.00 86.44 145 GLU A O 1
ATOM 1159 N N . PHE A 1 146 ? 4.692 11.316 25.245 1.00 91.50 146 PHE A N 1
ATOM 1160 C CA . PHE A 1 146 ? 6.125 11.276 25.486 1.00 91.50 146 PHE A CA 1
ATOM 1161 C C . PHE A 1 146 ? 6.847 12.050 24.386 1.00 91.50 146 PHE A C 1
ATOM 1163 O O . PHE A 1 146 ? 6.938 11.582 23.248 1.00 91.50 146 PHE A O 1
ATOM 1170 N N . ASP A 1 147 ? 7.379 13.215 24.745 1.00 82.19 147 ASP A N 1
ATOM 1171 C CA . ASP A 1 147 ? 8.265 13.986 23.879 1.00 82.19 147 ASP A CA 1
ATOM 1172 C C . ASP A 1 147 ? 9.666 13.345 23.868 1.00 82.19 147 ASP A C 1
ATOM 1174 O O . ASP A 1 147 ? 10.328 13.253 24.907 1.00 82.19 147 ASP A O 1
ATOM 1178 N N . LEU A 1 148 ? 10.104 12.883 22.690 1.00 65.56 148 LEU A N 1
ATOM 1179 C CA . LEU A 1 148 ? 11.452 12.347 22.431 1.00 65.56 148 LEU A CA 1
ATOM 1180 C C . LEU A 1 148 ? 12.490 13.449 22.186 1.00 65.56 148 LEU A C 1
ATOM 1182 O O . LEU A 1 148 ? 12.192 14.385 21.408 1.00 65.56 148 LEU A O 1
#

Radius of gyration: 26.77 Å; chains: 1; bounding box: 77×26×76 Å

pLDDT: mean 88.33, std 11.31, range [35.41, 96.56]

InterPro domains:
  IPR002939 Chaperone DnaJ, C-terminal [PF01556] (12-107)
  IPR008971 HSP40/DnaJ peptide-binding [SSF49493] (29-108)
  IPR044713 DnaJ homolog subfamily A member 1/2-like [PTHR43888] (9-146)

Organism: Magallana gigas (NCBI:txid29159)

Foldseek 3Di:
DDDDDDDDDPPDDDDDDDDDDDDDDDPAWDDDQQEIEGEDEDEPCCQQQKDWDWDQAPVRDIDIDTDHHRNHDDAQDKDKDAQRTHADDVGRVGGGIYIYTYHYDYDDPPPDDPVVVVVVCVVDDHDDDDDQDPDPPDDDDDDDDDDD

Secondary structure (DSSP, 8-state):
-------PPTTSPPPP--PPP-PPP-SS-EEETTEEEEEEEEEHHHHHH-EEEEEE-TTSPEEEEEE-TT-PPPTT-EEEETT-SPEETTEEEEE--EEEEEEEEPPPTT-S-HHHHHHHHHHSPPPPP-----STT----PPPP---

Sequence (148 aa):
MTKFACFCQPDIEPGDVIIILQQKEHELFTRNDNDLYCTNNLSLTEALCGFQFTLKHLDGRDLVINSPPGVVTSPGSVRCVVGEGMPFYRNPFEKGNFLVRFEITFPPENFAPPEDLQKLEKLLPPRPKIEIPTGEFVEEVDLEEFDL